Protein AF-A0A5Q0BKC1-F1 (afdb_monomer)

Organism: NCBI:txid1808979

Secondary structure (DSSP, 8-state):
------------S-TTS-HHHHHHHHHHTTHHHHHHHIIIIISS-GGG----SHHHHHHHHHHHHHHHHHHHHHHH--SHHHHHHHHHHHHHHTPPPBTTB---HHHHHHHHHHHHHHHHHHHHS-HHHHHHHHHHH-SS----TT------

InterPro domains:
  IPR012337 Ribonuclease H-like superfamily [SSF53098] (6-125)

Structure (mmCIF, N/CA/C/O backbone):
data_AF-A0A5Q0BKC1-F1
#
_entry.id   AF-A0A5Q0BKC1-F1
#
loop_
_atom_site.group_PDB
_atom_site.id
_atom_site.type_symbol
_atom_site.label_atom_id
_atom_site.label_alt_id
_atom_site.label_comp_id
_atom_site.label_asym_id
_atom_site.label_entity_id
_atom_site.label_seq_id
_atom_site.pdbx_PDB_ins_code
_atom_site.Cartn_x
_atom_site.Cartn_y
_atom_site.Cartn_z
_atom_site.occupancy
_atom_site.B_iso_or_equiv
_atom_site.auth_seq_id
_atom_site.auth_comp_id
_atom_site.auth_asym_id
_atom_site.auth_atom_id
_atom_site.pdbx_PDB_model_num
ATOM 1 N N . MET A 1 1 ? 2.293 -25.030 -35.060 1.00 65.06 1 MET A N 1
ATOM 2 C CA . MET A 1 1 ? 2.073 -24.018 -33.997 1.00 65.06 1 MET A CA 1
ATOM 3 C C . MET A 1 1 ? 2.060 -22.628 -34.625 1.00 65.06 1 MET A C 1
ATOM 5 O O . MET A 1 1 ? 2.902 -22.370 -35.474 1.00 65.06 1 MET A O 1
ATOM 9 N N . ARG A 1 2 ? 1.119 -21.750 -34.248 1.00 87.38 2 ARG A N 1
ATOM 10 C CA . ARG A 1 2 ? 1.050 -20.353 -34.723 1.00 87.38 2 ARG A CA 1
ATOM 11 C C . ARG A 1 2 ? 1.864 -19.455 -33.783 1.00 87.38 2 ARG A C 1
ATOM 13 O O . ARG A 1 2 ? 1.639 -19.495 -32.577 1.00 87.38 2 ARG A O 1
ATOM 20 N N . ARG A 1 3 ? 2.792 -18.655 -34.320 1.00 85.62 3 ARG A N 1
ATOM 21 C CA . ARG A 1 3 ? 3.543 -17.643 -33.551 1.00 85.62 3 ARG A CA 1
ATOM 22 C C . ARG A 1 3 ? 2.563 -16.576 -33.050 1.00 85.62 3 ARG A C 1
ATOM 24 O O . ARG A 1 3 ? 1.840 -16.004 -33.861 1.00 85.62 3 ARG A O 1
ATOM 31 N N . LEU A 1 4 ? 2.510 -16.348 -31.735 1.00 91.88 4 LEU A N 1
ATOM 32 C CA . LEU A 1 4 ? 1.597 -15.370 -31.120 1.00 91.88 4 LEU A CA 1
ATOM 33 C C . LEU A 1 4 ? 2.249 -13.997 -30.910 1.00 91.88 4 LEU A C 1
ATOM 35 O O . LEU A 1 4 ? 1.566 -12.984 -31.004 1.00 91.88 4 LEU A O 1
ATOM 39 N N . ALA A 1 5 ? 3.553 -13.964 -30.625 1.00 90.31 5 ALA A N 1
ATOM 40 C CA . ALA A 1 5 ? 4.337 -12.747 -30.441 1.00 90.31 5 ALA A CA 1
ATOM 41 C C . ALA A 1 5 ? 5.831 -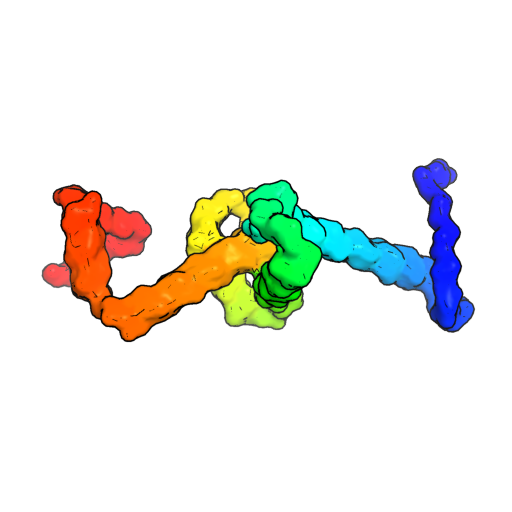13.037 -30.658 1.00 90.31 5 ALA A C 1
ATOM 43 O O . ALA A 1 5 ? 6.260 -14.189 -30.565 1.00 90.31 5 ALA A O 1
ATOM 44 N N . GLU A 1 6 ? 6.607 -11.988 -30.920 1.00 92.06 6 GLU A N 1
ATOM 45 C CA . GLU A 1 6 ? 8.064 -12.024 -31.065 1.00 92.06 6 GLU A CA 1
ATOM 46 C C . GLU A 1 6 ? 8.671 -10.867 -30.270 1.00 92.06 6 GLU A C 1
ATOM 48 O O . GLU A 1 6 ? 8.206 -9.733 -30.388 1.00 92.06 6 GLU A O 1
ATOM 53 N N . TRP A 1 7 ? 9.650 -11.163 -29.410 1.00 92.44 7 TRP A N 1
ATOM 54 C CA . TRP A 1 7 ? 10.270 -10.197 -28.498 1.00 92.44 7 TRP A CA 1
ATOM 55 C C . TRP A 1 7 ? 11.782 -10.169 -28.714 1.00 92.44 7 TRP A C 1
ATOM 57 O O . TRP A 1 7 ? 12.426 -11.216 -28.695 1.00 92.44 7 TRP A O 1
ATOM 67 N N . TYR A 1 8 ? 12.346 -8.968 -28.832 1.00 93.75 8 TYR A N 1
ATOM 68 C CA . TYR A 1 8 ? 13.789 -8.737 -28.834 1.00 93.75 8 TYR A CA 1
ATOM 69 C C . TYR A 1 8 ? 14.188 -8.167 -27.473 1.00 93.75 8 TYR A C 1
ATOM 71 O O . TYR A 1 8 ? 13.717 -7.097 -27.090 1.00 93.75 8 TYR A O 1
ATOM 79 N N . LEU A 1 9 ? 15.017 -8.902 -26.727 1.00 93.44 9 LEU A N 1
ATOM 80 C CA . LEU A 1 9 ? 15.435 -8.553 -25.366 1.00 93.44 9 LEU A CA 1
ATOM 81 C C . LEU A 1 9 ? 16.965 -8.401 -25.310 1.00 93.44 9 LEU A C 1
ATOM 83 O O . LEU A 1 9 ? 17.648 -9.367 -24.969 1.00 93.44 9 LEU A O 1
ATOM 87 N N . PRO A 1 10 ? 17.517 -7.223 -25.657 1.00 93.81 10 PRO A N 1
ATOM 88 C CA . PRO A 1 10 ? 18.933 -6.938 -25.452 1.00 93.81 10 PRO A CA 1
ATOM 89 C C . PRO A 1 10 ? 19.280 -7.060 -23.969 1.00 93.81 10 PRO A C 1
ATOM 91 O O . PRO A 1 10 ? 18.535 -6.580 -23.110 1.00 93.81 10 PRO A O 1
ATOM 94 N N . THR A 1 11 ? 20.382 -7.731 -23.659 1.00 93.56 11 THR A N 1
ATOM 95 C CA . THR A 1 11 ? 20.790 -7.983 -22.280 1.00 93.56 11 THR A CA 1
ATOM 96 C C . THR A 1 11 ? 22.288 -8.237 -22.201 1.00 93.56 11 THR A C 1
ATOM 98 O O . THR A 1 11 ? 22.856 -8.841 -23.106 1.00 93.56 11 THR A O 1
ATOM 101 N N . ASP A 1 12 ? 22.901 -7.798 -21.103 1.00 95.88 12 ASP A N 1
ATOM 102 C CA . ASP A 1 12 ? 24.330 -7.984 -20.826 1.00 95.88 12 ASP A CA 1
ATOM 103 C C . ASP A 1 12 ? 24.626 -9.285 -20.058 1.00 95.88 12 ASP A C 1
ATOM 105 O O . ASP A 1 12 ? 25.730 -9.483 -19.555 1.00 95.88 12 ASP A O 1
ATOM 109 N N . VAL A 1 13 ? 23.634 -10.171 -19.903 1.00 95.25 13 VAL A N 1
ATOM 110 C CA . VAL A 1 13 ? 23.835 -11.453 -19.213 1.00 95.25 13 VAL A CA 1
ATOM 111 C C . VAL A 1 13 ? 24.624 -12.422 -20.089 1.00 95.25 13 VAL A C 1
ATOM 113 O O . VAL A 1 13 ? 24.549 -12.379 -21.316 1.00 95.25 13 VAL A O 1
ATOM 116 N N . GLU A 1 14 ? 25.363 -13.327 -19.451 1.00 95.75 14 GLU A N 1
ATOM 117 C CA . GLU A 1 14 ? 26.157 -14.331 -20.155 1.00 95.75 14 GLU A CA 1
ATOM 118 C C . GLU A 1 14 ? 25.316 -15.165 -21.134 1.00 95.75 14 GLU A C 1
ATOM 120 O O . GLU A 1 14 ? 24.189 -15.568 -20.834 1.00 95.75 14 GLU A O 1
ATOM 125 N N . LEU A 1 15 ? 25.920 -15.524 -22.271 1.00 91.94 15 LEU A N 1
ATOM 126 C CA . LEU A 1 15 ? 25.330 -16.399 -23.297 1.00 91.94 15 LEU A CA 1
ATOM 127 C C . LEU A 1 15 ? 24.928 -17.786 -22.763 1.00 91.94 15 LEU A C 1
ATOM 129 O O . LEU A 1 15 ? 24.103 -18.467 -23.369 1.00 91.94 15 LEU A O 1
ATOM 133 N N . SER A 1 16 ? 25.505 -18.205 -21.632 1.00 96.19 16 SER A N 1
ATOM 134 C CA . SER A 1 16 ? 25.179 -19.446 -20.922 1.00 96.19 16 SER A CA 1
ATOM 135 C C . SER A 1 16 ? 23.758 -19.441 -20.338 1.00 96.19 16 SER A C 1
ATOM 137 O O . SER A 1 16 ? 23.178 -20.503 -20.089 1.00 96.19 16 SER A O 1
ATOM 139 N N . VAL A 1 17 ? 23.168 -18.259 -20.122 1.00 96.25 17 VAL A N 1
ATOM 140 C CA . VAL A 1 17 ? 21.833 -18.109 -19.545 1.00 96.25 17 VAL A CA 1
ATOM 141 C C . VAL A 1 17 ? 20.764 -18.434 -20.596 1.00 96.25 17 VAL A C 1
ATOM 143 O O . VAL A 1 17 ? 20.691 -17.776 -21.634 1.00 96.25 17 VAL A O 1
ATOM 146 N N . PRO A 1 18 ? 19.848 -19.385 -20.332 1.00 95.69 18 PRO A N 1
ATOM 147 C CA . PRO A 1 18 ? 18.811 -19.733 -21.297 1.00 95.69 18 PRO A CA 1
ATOM 148 C C . PRO A 1 18 ? 17.872 -18.560 -21.610 1.00 95.69 18 PRO A C 1
ATOM 150 O O . PRO A 1 18 ? 17.377 -17.891 -20.697 1.00 95.69 18 PRO A O 1
ATOM 153 N N . ALA A 1 19 ? 17.499 -18.395 -22.883 1.00 92.38 19 ALA A N 1
ATOM 154 C CA . ALA A 1 19 ? 16.549 -17.368 -23.331 1.00 92.38 19 ALA A CA 1
ATOM 155 C C . ALA A 1 19 ? 15.210 -17.398 -22.564 1.00 92.38 19 ALA A C 1
ATOM 157 O O . ALA A 1 19 ? 14.641 -16.354 -22.249 1.00 92.38 19 ALA A O 1
ATOM 158 N N . ALA A 1 20 ? 14.733 -18.588 -22.178 1.00 93.06 20 ALA A N 1
ATOM 159 C CA . ALA A 1 20 ? 13.530 -18.742 -21.357 1.00 93.06 20 ALA A CA 1
ATOM 160 C C . ALA A 1 20 ? 13.663 -18.087 -19.968 1.00 93.06 20 ALA A C 1
ATOM 162 O O . ALA A 1 20 ? 12.694 -17.532 -19.447 1.00 93.06 20 ALA A O 1
ATOM 163 N N . ARG A 1 21 ? 14.863 -18.109 -19.372 1.00 95.12 21 ARG A N 1
ATOM 164 C CA . ARG A 1 21 ? 15.141 -17.453 -18.088 1.00 95.12 21 ARG A CA 1
ATOM 165 C C . ARG A 1 21 ? 15.184 -15.931 -18.244 1.00 95.12 21 ARG A C 1
ATOM 167 O O . ARG A 1 21 ? 14.595 -15.239 -17.419 1.00 95.12 21 ARG A O 1
ATOM 174 N N . ILE A 1 22 ? 15.774 -15.424 -19.329 1.00 94.88 22 ILE A N 1
ATOM 175 C CA . ILE A 1 22 ? 15.757 -13.990 -19.672 1.00 94.88 22 ILE A CA 1
ATOM 176 C C . ILE A 1 22 ? 14.311 -13.504 -19.856 1.00 94.88 22 ILE A C 1
ATOM 178 O O . ILE A 1 22 ? 13.909 -12.498 -19.270 1.00 94.88 22 ILE A O 1
ATOM 182 N N . ALA A 1 23 ? 13.490 -14.258 -20.591 1.00 92.75 23 ALA A N 1
ATOM 183 C CA . ALA A 1 23 ? 12.073 -13.947 -20.774 1.00 92.75 23 ALA A CA 1
ATOM 184 C C . ALA A 1 23 ? 11.284 -13.974 -19.448 1.00 92.75 23 ALA A C 1
ATOM 186 O O . ALA A 1 23 ? 10.414 -13.126 -19.227 1.00 92.75 23 ALA A O 1
ATOM 187 N N . LEU A 1 24 ? 11.599 -14.906 -18.539 1.00 92.56 24 LEU A N 1
ATOM 188 C CA . LEU A 1 24 ? 11.019 -14.942 -17.193 1.00 92.56 24 LEU A CA 1
ATOM 189 C C . LEU A 1 24 ? 11.391 -13.692 -16.381 1.00 92.56 24 LEU A C 1
ATOM 191 O O . LEU A 1 24 ? 10.510 -13.078 -15.777 1.00 92.56 24 LEU A O 1
ATOM 195 N N . TRP A 1 25 ? 12.661 -13.281 -16.392 1.00 93.38 25 TRP A N 1
ATOM 196 C CA . TRP A 1 25 ? 13.096 -12.053 -15.722 1.00 93.38 25 TRP A CA 1
ATOM 197 C C . TRP A 1 25 ? 12.427 -10.813 -16.306 1.00 93.38 25 TRP A C 1
ATOM 199 O O . TRP A 1 25 ? 11.904 -9.988 -15.556 1.00 93.38 25 TRP A O 1
ATOM 209 N N . TYR A 1 26 ? 12.345 -10.721 -17.633 1.00 92.19 26 TYR A N 1
ATOM 210 C CA . TYR A 1 26 ? 11.628 -9.639 -18.299 1.00 92.19 26 TYR A CA 1
ATOM 211 C C . TYR A 1 26 ? 10.143 -9.613 -17.913 1.00 92.19 26 TYR A C 1
ATOM 213 O O . TYR A 1 26 ? 9.564 -8.544 -17.714 1.00 92.19 26 TYR A O 1
ATOM 221 N N . ASN A 1 27 ? 9.515 -10.773 -17.708 1.00 88.00 27 ASN A N 1
ATOM 222 C CA . ASN A 1 27 ? 8.140 -10.836 -17.217 1.00 88.00 27 ASN A CA 1
ATOM 223 C C . ASN A 1 27 ? 7.971 -10.222 -15.819 1.00 88.00 27 ASN A C 1
ATOM 225 O O . ASN A 1 27 ? 6.913 -9.646 -15.543 1.00 88.00 27 ASN A O 1
ATOM 229 N N . TYR A 1 28 ? 8.996 -10.257 -14.961 1.00 85.50 28 TYR A N 1
ATOM 230 C CA . TYR A 1 28 ? 8.952 -9.576 -13.666 1.00 85.50 28 TYR A CA 1
ATOM 231 C C . TYR A 1 28 ? 8.905 -8.051 -13.778 1.00 85.50 28 TYR A C 1
ATOM 233 O O . TYR A 1 28 ? 8.449 -7.415 -12.826 1.00 85.50 28 TYR A O 1
ATOM 241 N N . ARG A 1 29 ? 9.224 -7.458 -14.942 1.00 87.94 29 ARG A N 1
ATOM 242 C CA . ARG A 1 29 ? 8.974 -6.031 -15.215 1.00 87.94 29 ARG A CA 1
ATOM 243 C C . ARG A 1 29 ? 7.531 -5.649 -14.893 1.00 87.94 29 ARG A C 1
ATOM 245 O O . ARG A 1 29 ? 7.298 -4.589 -14.327 1.00 87.94 29 ARG A O 1
ATOM 252 N N . ARG A 1 30 ? 6.555 -6.520 -15.176 1.00 82.88 30 ARG A N 1
ATOM 253 C CA . ARG A 1 30 ? 5.132 -6.249 -14.893 1.00 82.88 30 ARG A CA 1
ATOM 254 C C . ARG A 1 30 ? 4.815 -6.123 -13.401 1.00 82.88 30 ARG A C 1
ATOM 256 O O . ARG A 1 30 ? 3.797 -5.531 -13.053 1.00 82.88 30 ARG A O 1
ATOM 263 N N . GLN A 1 31 ? 5.672 -6.617 -12.500 1.00 80.94 31 GLN A N 1
ATOM 264 C CA . GLN A 1 31 ? 5.463 -6.437 -11.058 1.00 80.94 31 GLN A CA 1
ATOM 265 C C . GLN A 1 31 ? 5.431 -4.950 -10.672 1.00 80.94 31 GLN A C 1
ATOM 267 O O . GLN A 1 31 ? 4.632 -4.568 -9.813 1.00 80.94 31 GLN A O 1
ATOM 272 N N . ILE A 1 32 ? 6.207 -4.096 -11.353 1.00 84.81 32 ILE A N 1
ATOM 273 C CA . ILE A 1 32 ? 6.232 -2.651 -11.081 1.00 84.81 32 ILE A CA 1
ATOM 274 C C . ILE A 1 32 ? 4.891 -1.967 -11.386 1.00 84.81 32 ILE A C 1
ATOM 276 O O . ILE A 1 32 ? 4.543 -0.965 -10.772 1.00 84.81 32 ILE A O 1
ATOM 280 N N . GLU A 1 33 ? 4.066 -2.528 -12.272 1.00 87.44 33 GLU A N 1
ATOM 281 C CA . GLU A 1 33 ? 2.744 -1.963 -12.565 1.00 87.44 33 GLU A CA 1
ATOM 282 C C . GLU A 1 33 ? 1.827 -2.039 -11.342 1.00 87.44 33 GLU A C 1
ATOM 284 O O . GLU A 1 33 ? 0.989 -1.164 -11.135 1.00 87.44 33 GLU A O 1
ATOM 289 N N . SER A 1 34 ? 2.004 -3.056 -10.492 1.00 82.69 34 SER A N 1
ATOM 290 C CA . SER A 1 34 ? 1.265 -3.149 -9.229 1.00 82.69 34 SER A CA 1
ATOM 291 C C . SER A 1 34 ? 1.679 -2.049 -8.248 1.00 82.69 34 SER A C 1
ATOM 293 O O . SER A 1 34 ? 0.829 -1.564 -7.505 1.00 82.69 34 SER A O 1
ATOM 295 N N . PHE A 1 35 ? 2.944 -1.612 -8.280 1.00 87.56 35 PHE A N 1
ATOM 296 C CA . PHE A 1 35 ? 3.421 -0.461 -7.505 1.00 87.56 35 PHE A CA 1
ATOM 297 C C . PHE A 1 35 ? 2.768 0.825 -8.002 1.00 87.56 35 PHE A C 1
ATOM 299 O O . PHE A 1 35 ? 2.134 1.538 -7.227 1.00 87.56 35 PHE A O 1
ATOM 306 N N . PHE A 1 36 ? 2.837 1.085 -9.310 1.00 88.81 36 PHE A N 1
ATOM 307 C CA . PHE A 1 36 ? 2.240 2.291 -9.880 1.00 88.81 36 PHE A CA 1
ATOM 308 C C . PHE A 1 36 ? 0.725 2.345 -9.677 1.00 88.81 36 PHE A C 1
ATOM 310 O O . PHE A 1 36 ? 0.191 3.420 -9.425 1.00 88.81 36 PHE A O 1
ATOM 317 N N . LYS A 1 37 ? 0.031 1.200 -9.697 1.00 88.19 37 LYS A N 1
ATOM 318 C CA . LYS A 1 37 ? -1.400 1.132 -9.359 1.00 88.19 37 LYS A CA 1
ATOM 319 C C . LYS A 1 37 ? -1.689 1.566 -7.921 1.00 88.19 37 LYS A C 1
ATOM 321 O O . LYS A 1 37 ? -2.683 2.256 -7.701 1.00 88.19 37 LYS A O 1
ATOM 326 N N . LEU A 1 38 ? -0.850 1.180 -6.957 1.00 89.38 38 LEU A N 1
ATOM 327 C CA . LEU A 1 38 ? -0.984 1.624 -5.563 1.00 89.38 38 LEU A CA 1
ATOM 328 C C . LEU A 1 38 ? -0.731 3.120 -5.419 1.00 89.38 38 LEU A C 1
ATOM 330 O O . LEU A 1 38 ? -1.497 3.808 -4.749 1.00 89.38 38 LEU A O 1
ATOM 334 N N . LEU A 1 39 ? 0.321 3.615 -6.066 1.00 91.75 39 LEU A N 1
ATOM 335 C CA . LEU A 1 39 ? 0.706 5.014 -5.973 1.00 91.75 39 LEU A CA 1
ATOM 336 C C . LEU A 1 39 ? -0.347 5.932 -6.616 1.00 91.75 39 LEU A C 1
ATOM 338 O O . LEU A 1 39 ? -0.776 6.906 -6.005 1.00 91.75 39 LEU A O 1
ATOM 342 N N . LYS A 1 40 ? -0.799 5.596 -7.829 1.00 87.94 40 LYS A N 1
ATOM 343 C CA . LYS A 1 40 ? -1.672 6.460 -8.633 1.00 87.94 40 LYS A CA 1
ATOM 344 C C . LYS A 1 40 ? -3.125 6.468 -8.195 1.00 87.94 40 LYS A C 1
ATOM 346 O O . LYS A 1 40 ? -3.693 7.542 -8.096 1.00 87.94 40 LYS A O 1
ATOM 351 N N . ALA A 1 41 ? -3.713 5.299 -7.938 1.00 82.25 41 ALA A N 1
ATOM 352 C CA . ALA A 1 41 ? -5.164 5.191 -7.774 1.00 82.25 41 ALA A CA 1
ATOM 353 C C . ALA A 1 41 ? -5.569 4.389 -6.534 1.00 82.25 41 ALA A C 1
ATOM 355 O O . ALA A 1 41 ? -6.254 4.893 -5.653 1.00 82.25 41 ALA A O 1
ATOM 356 N N . ALA A 1 42 ? -5.136 3.131 -6.430 1.00 78.50 42 ALA A N 1
ATOM 357 C CA . ALA A 1 42 ? -5.706 2.187 -5.467 1.00 78.50 42 ALA A CA 1
ATOM 358 C C . ALA A 1 42 ? -5.247 2.398 -4.009 1.00 78.50 42 ALA A C 1
ATOM 360 O O . ALA A 1 42 ? -5.782 1.734 -3.116 1.00 78.50 42 ALA A O 1
ATOM 361 N N . GLY A 1 43 ? -4.263 3.275 -3.787 1.00 84.00 43 GLY A N 1
ATOM 362 C CA . GLY A 1 43 ? -3.711 3.630 -2.482 1.00 84.00 43 GLY A CA 1
ATOM 363 C C . GLY A 1 43 ? -3.641 5.141 -2.285 1.00 84.00 43 GLY A C 1
ATOM 364 O O . GLY A 1 43 ? -4.520 5.721 -1.663 1.00 84.00 43 GLY A O 1
ATOM 365 N N . HIS A 1 44 ? -2.596 5.774 -2.815 1.00 89.25 44 HIS A N 1
ATOM 366 C CA . HIS A 1 44 ? -2.259 7.163 -2.487 1.00 89.25 44 HIS A CA 1
ATOM 367 C C . HIS A 1 44 ? -2.956 8.234 -3.324 1.00 89.25 44 HIS A C 1
ATOM 369 O O . HIS A 1 44 ? -2.859 9.404 -2.961 1.00 89.25 44 HIS A O 1
ATOM 375 N N . GLN A 1 45 ? -3.644 7.853 -4.405 1.00 91.31 45 GLN A N 1
ATOM 376 C CA . GLN A 1 45 ? -4.376 8.781 -5.275 1.00 91.31 45 GLN A CA 1
ATOM 377 C C . GLN A 1 45 ? -3.490 9.930 -5.782 1.00 91.31 45 GLN A C 1
ATOM 379 O O . GLN A 1 45 ? -3.893 11.088 -5.746 1.00 91.31 45 GLN A O 1
ATOM 384 N N . LEU A 1 46 ? -2.257 9.619 -6.205 1.00 92.00 46 LEU A N 1
ATOM 385 C CA . LEU A 1 46 ? -1.269 10.621 -6.626 1.00 92.00 46 LEU A CA 1
ATOM 386 C C . LEU A 1 46 ? -1.818 11.599 -7.672 1.00 92.00 46 LEU A C 1
ATOM 388 O O . LEU A 1 46 ? -1.450 12.765 -7.667 1.00 92.00 46 LEU A O 1
ATOM 392 N N . GLU A 1 47 ? -2.707 11.143 -8.551 1.00 89.31 47 GLU A N 1
ATOM 393 C CA . GLU A 1 47 ? -3.292 11.967 -9.618 1.00 89.31 47 GLU A CA 1
ATOM 394 C C . GLU A 1 47 ? -4.285 13.022 -9.092 1.00 89.31 47 GLU A C 1
ATOM 396 O O . GLU A 1 47 ? -4.611 13.961 -9.807 1.00 89.31 47 GLU A O 1
ATOM 401 N N . CYS A 1 48 ? -4.721 12.905 -7.834 1.00 92.69 48 CYS A N 1
ATOM 402 C CA . CYS A 1 48 ? -5.598 13.858 -7.146 1.00 92.69 48 CYS A CA 1
ATOM 403 C C . CYS A 1 48 ? -4.824 14.791 -6.201 1.00 92.69 48 CYS A C 1
ATOM 405 O O . CYS A 1 48 ? -5.407 15.439 -5.336 1.00 92.69 48 CYS A O 1
ATOM 407 N N . TRP A 1 49 ? -3.496 14.795 -6.273 1.00 94.56 49 TRP A N 1
ATOM 408 C CA . TRP A 1 49 ? -2.670 15.613 -5.402 1.00 94.56 49 TRP A CA 1
ATOM 409 C C . TRP A 1 49 ? -2.533 17.040 -5.926 1.00 94.56 49 TRP A C 1
ATOM 411 O O . TRP A 1 49 ? -2.122 17.257 -7.058 1.00 94.56 49 TRP A O 1
ATOM 421 N N . GLU A 1 50 ? -2.764 18.013 -5.052 1.00 94.88 50 GLU A N 1
ATOM 422 C CA . GLU A 1 50 ? -2.731 19.442 -5.386 1.00 94.88 50 GLU A CA 1
ATOM 423 C C . GLU A 1 50 ? -1.416 20.111 -4.938 1.00 94.88 50 GLU A C 1
ATOM 425 O O . GLU A 1 50 ? -1.399 21.221 -4.419 1.00 94.88 50 GLU A O 1
ATOM 430 N N . GLN A 1 51 ? -0.273 19.420 -5.062 1.00 95.56 51 GLN A N 1
ATOM 431 C CA . GLN A 1 51 ? 1.022 20.053 -4.781 1.00 95.56 51 GLN A CA 1
ATOM 432 C C . GLN A 1 51 ? 1.393 21.035 -5.898 1.00 95.56 51 GLN A C 1
ATOM 434 O O . GLN A 1 51 ? 1.626 20.628 -7.031 1.00 95.56 51 GLN A O 1
ATOM 439 N N . GLU A 1 52 ? 1.554 22.309 -5.551 1.00 96.06 52 GLU A N 1
ATOM 440 C CA . GLU A 1 52 ? 1.838 23.385 -6.514 1.00 96.06 52 GLU A CA 1
ATOM 441 C C . GLU A 1 52 ? 3.311 23.469 -6.954 1.00 96.06 52 GLU A C 1
ATOM 443 O O . GLU A 1 52 ? 3.643 24.174 -7.903 1.00 96.06 52 GLU A O 1
ATOM 448 N N . THR A 1 53 ? 4.226 22.760 -6.278 1.00 97.38 53 THR A N 1
ATOM 449 C CA . THR A 1 53 ? 5.666 22.820 -6.581 1.00 97.38 53 THR A CA 1
ATOM 450 C C . THR A 1 53 ? 6.300 21.440 -6.712 1.00 97.38 53 THR A C 1
ATOM 452 O O . THR A 1 53 ? 5.972 20.503 -5.977 1.00 97.38 53 THR A O 1
ATOM 455 N N . GLY A 1 54 ? 7.290 21.335 -7.606 1.00 96.75 54 GLY A N 1
ATOM 456 C CA . GLY A 1 54 ? 8.071 20.113 -7.818 1.00 96.75 54 GLY A CA 1
ATOM 457 C C . GLY A 1 54 ? 8.689 19.544 -6.530 1.00 96.75 54 GLY A C 1
ATOM 458 O O . GLY A 1 54 ? 8.502 18.359 -6.255 1.00 96.75 54 GLY A O 1
ATOM 459 N N . PRO A 1 55 ? 9.361 20.349 -5.681 1.00 98.12 55 PRO A N 1
ATOM 460 C CA . PRO A 1 55 ? 9.914 19.859 -4.417 1.00 98.12 55 PRO A CA 1
ATOM 461 C C . PRO A 1 55 ? 8.863 19.341 -3.426 1.00 98.12 55 PRO A C 1
ATOM 463 O O . PRO A 1 55 ? 9.115 18.356 -2.729 1.00 98.12 55 PRO A O 1
ATOM 466 N N . ALA A 1 56 ? 7.687 19.976 -3.343 1.00 96.56 56 ALA A N 1
ATOM 467 C CA . ALA A 1 56 ? 6.609 19.507 -2.471 1.00 96.56 56 ALA A CA 1
ATOM 468 C C . ALA A 1 56 ? 6.044 18.167 -2.958 1.00 96.56 56 ALA A C 1
ATOM 470 O O . ALA A 1 56 ? 5.894 17.238 -2.157 1.00 96.56 56 ALA A O 1
ATOM 471 N N . LEU A 1 57 ? 5.812 18.046 -4.269 1.00 95.62 57 LEU A N 1
ATOM 472 C CA . LEU A 1 57 ? 5.401 16.795 -4.898 1.00 95.62 57 LEU A CA 1
ATOM 473 C C . LEU A 1 57 ? 6.436 15.694 -4.638 1.00 95.62 57 LEU A C 1
ATOM 475 O O . LEU A 1 57 ? 6.083 14.624 -4.148 1.00 95.62 57 LEU A O 1
ATOM 479 N N . PHE A 1 58 ? 7.717 15.972 -4.887 1.00 96.69 58 PHE A N 1
ATOM 480 C CA . PHE A 1 58 ? 8.799 15.005 -4.710 1.00 96.69 58 PHE A CA 1
ATOM 481 C C . PHE A 1 58 ? 8.867 14.458 -3.278 1.00 96.69 58 PHE A C 1
ATOM 483 O O . PHE A 1 58 ? 8.876 13.241 -3.085 1.00 96.69 58 PHE A O 1
ATOM 490 N N . ARG A 1 59 ? 8.820 15.332 -2.261 1.00 96.94 59 ARG A N 1
ATOM 491 C CA . ARG A 1 59 ? 8.800 14.909 -0.848 1.00 96.94 59 ARG A CA 1
ATOM 492 C C . ARG A 1 59 ? 7.622 13.985 -0.537 1.00 96.94 59 ARG A C 1
ATOM 494 O O . ARG A 1 59 ? 7.805 12.954 0.109 1.00 96.94 59 ARG A O 1
ATOM 501 N N . ARG A 1 60 ? 6.422 14.313 -1.024 1.00 95.81 60 ARG A N 1
ATOM 502 C CA . ARG A 1 60 ? 5.228 13.486 -0.797 1.00 95.81 60 ARG A CA 1
ATOM 503 C C . ARG A 1 60 ? 5.310 12.144 -1.529 1.00 95.81 60 ARG A C 1
ATOM 505 O O . ARG A 1 60 ? 4.942 11.118 -0.956 1.00 95.81 60 ARG A O 1
ATOM 512 N N . VAL A 1 61 ? 5.845 12.127 -2.753 1.00 95.44 61 VAL A N 1
ATOM 513 C CA . VAL A 1 61 ? 6.078 10.895 -3.528 1.00 95.44 61 VAL A CA 1
ATOM 514 C C . VAL A 1 61 ? 7.051 9.965 -2.809 1.00 95.44 61 VAL A C 1
ATOM 516 O O . VAL A 1 61 ? 6.802 8.759 -2.774 1.00 95.44 61 VAL A O 1
ATOM 519 N N . LEU A 1 62 ? 8.122 10.490 -2.204 1.00 95.69 62 LEU A N 1
ATOM 520 C CA . LEU A 1 62 ? 9.068 9.677 -1.432 1.00 95.69 62 LEU A CA 1
ATOM 521 C C . LEU A 1 62 ? 8.367 8.946 -0.281 1.00 95.69 62 LEU A C 1
ATOM 523 O O . LEU A 1 62 ? 8.509 7.731 -0.147 1.00 95.69 62 LEU A O 1
ATOM 527 N N . ILE A 1 63 ? 7.551 9.660 0.495 1.00 93.31 63 ILE A N 1
ATOM 528 C CA . ILE A 1 63 ? 6.800 9.080 1.618 1.00 93.31 63 ILE A CA 1
ATOM 529 C C . ILE A 1 63 ? 5.796 8.030 1.119 1.00 93.31 63 ILE A C 1
ATOM 531 O O . ILE A 1 63 ? 5.761 6.909 1.629 1.00 93.31 63 ILE A O 1
ATOM 535 N N . ALA A 1 64 ? 5.013 8.357 0.088 1.00 93.06 64 ALA A N 1
ATOM 536 C CA . ALA A 1 64 ? 4.031 7.438 -0.488 1.00 93.06 64 ALA A CA 1
ATOM 537 C C . ALA A 1 64 ? 4.680 6.175 -1.078 1.00 93.06 64 ALA A C 1
ATOM 539 O O . ALA A 1 64 ? 4.158 5.068 -0.937 1.00 93.06 64 ALA A O 1
ATOM 540 N N . THR A 1 65 ? 5.851 6.319 -1.696 1.00 93.12 65 THR A N 1
ATOM 541 C CA . THR A 1 65 ? 6.638 5.193 -2.211 1.00 93.12 65 THR A CA 1
ATOM 542 C C . THR A 1 65 ? 7.057 4.260 -1.080 1.00 93.12 65 THR A C 1
ATOM 544 O O . THR A 1 65 ? 6.853 3.050 -1.189 1.00 93.12 65 THR A O 1
ATOM 547 N N . GLN A 1 66 ? 7.569 4.802 0.029 1.00 91.50 66 GLN A N 1
ATOM 548 C CA . GLN A 1 66 ? 7.943 3.991 1.191 1.00 91.50 66 GLN A CA 1
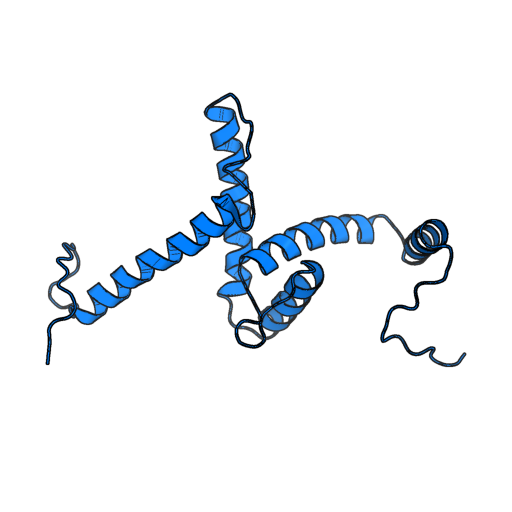ATOM 549 C C . GLN A 1 66 ? 6.739 3.262 1.793 1.00 91.50 66 GLN A C 1
ATOM 551 O O . GLN A 1 66 ? 6.813 2.060 2.053 1.00 91.50 66 GLN A O 1
ATOM 556 N N . ALA A 1 67 ? 5.596 3.937 1.932 1.00 90.50 67 ALA A N 1
ATOM 557 C CA . ALA A 1 67 ? 4.369 3.299 2.402 1.00 90.50 67 ALA A CA 1
ATOM 558 C C . ALA A 1 67 ? 3.917 2.146 1.481 1.00 90.50 67 ALA A C 1
ATOM 560 O O . ALA A 1 67 ? 3.562 1.067 1.962 1.00 90.50 67 ALA A O 1
ATOM 561 N N . CYS A 1 68 ? 4.006 2.321 0.158 1.00 89.88 68 CYS A N 1
ATOM 562 C CA . CYS A 1 68 ? 3.713 1.254 -0.803 1.00 89.88 68 CYS A CA 1
ATOM 563 C C . CYS A 1 68 ? 4.642 0.038 -0.630 1.00 89.88 68 CYS A C 1
ATOM 565 O O . CYS A 1 68 ? 4.175 -1.101 -0.687 1.00 89.88 68 CYS A O 1
ATOM 567 N N . VAL A 1 69 ? 5.939 0.262 -0.388 1.00 88.12 69 VAL A N 1
ATOM 568 C CA . VAL A 1 69 ? 6.919 -0.812 -0.141 1.00 88.12 69 VAL A CA 1
ATOM 569 C C . VAL A 1 69 ? 6.614 -1.558 1.163 1.00 88.12 69 VAL A C 1
ATOM 571 O O . VAL A 1 69 ? 6.697 -2.788 1.199 1.00 88.12 69 VAL A O 1
ATOM 574 N N . LEU A 1 70 ? 6.179 -0.859 2.217 1.00 88.75 70 LEU A N 1
ATOM 575 C CA . LEU A 1 70 ? 5.770 -1.499 3.474 1.00 88.75 70 LEU A CA 1
ATOM 576 C C . LEU A 1 70 ? 4.604 -2.474 3.280 1.00 88.75 70 LEU A C 1
ATOM 578 O O . LEU A 1 70 ? 4.601 -3.537 3.897 1.00 88.75 70 LEU A O 1
ATOM 582 N N . ALA A 1 71 ? 3.657 -2.168 2.388 1.00 88.00 71 ALA A N 1
ATOM 583 C CA . ALA A 1 71 ? 2.558 -3.075 2.051 1.00 88.00 71 ALA A CA 1
ATOM 584 C C . ALA A 1 71 ? 3.014 -4.319 1.266 1.00 88.00 71 ALA A C 1
ATOM 586 O O . ALA A 1 71 ? 2.340 -5.350 1.296 1.00 88.00 71 ALA A O 1
ATOM 587 N N . TRP A 1 72 ? 4.160 -4.264 0.584 1.00 86.62 72 TRP A N 1
ATOM 588 C CA . TRP A 1 72 ? 4.701 -5.393 -0.179 1.00 86.62 72 TRP A CA 1
ATOM 589 C C . TRP A 1 72 ? 5.420 -6.427 0.674 1.00 86.62 72 TRP A C 1
ATOM 591 O O . TRP A 1 72 ? 5.404 -7.609 0.326 1.00 86.62 72 TRP A O 1
ATOM 601 N N . ARG A 1 73 ? 6.013 -6.023 1.800 1.00 86.12 73 ARG A N 1
ATOM 602 C CA . ARG A 1 73 ? 6.646 -6.961 2.735 1.00 86.12 73 ARG A CA 1
ATOM 603 C C . ARG A 1 73 ? 5.675 -8.066 3.175 1.00 86.12 73 ARG A C 1
ATOM 605 O O . ARG A 1 73 ? 5.952 -9.228 2.876 1.00 86.12 73 ARG A O 1
ATOM 612 N N . PRO A 1 74 ? 4.492 -7.768 3.753 1.00 88.69 74 PRO A N 1
ATOM 613 C CA . PRO A 1 74 ? 3.543 -8.812 4.087 1.00 88.69 74 PRO A CA 1
ATOM 614 C C . PRO A 1 74 ? 3.026 -9.538 2.849 1.00 88.69 74 PRO A C 1
ATOM 616 O O . PRO A 1 74 ? 2.570 -10.650 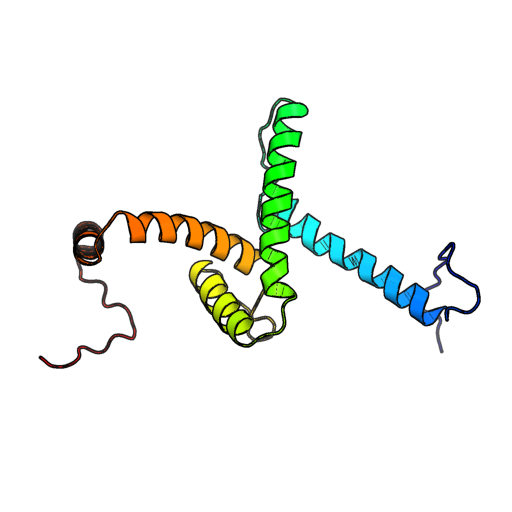3.019 1.00 88.69 74 PRO A O 1
ATOM 619 N N . MET A 1 75 ? 3.104 -9.020 1.615 1.00 87.38 75 MET A N 1
ATOM 620 C CA . MET A 1 75 ? 2.739 -9.799 0.415 1.00 87.38 75 MET A CA 1
ATOM 621 C C . MET A 1 75 ? 3.759 -10.866 0.023 1.00 87.38 75 MET A C 1
ATOM 623 O O . MET A 1 75 ? 3.370 -11.856 -0.590 1.00 87.38 75 MET A O 1
ATOM 627 N N . ARG A 1 76 ? 5.040 -10.651 0.323 1.00 85.31 76 ARG A N 1
ATOM 628 C CA . ARG A 1 76 ? 6.135 -11.518 -0.134 1.00 85.31 76 ARG A CA 1
ATOM 629 C C . ARG A 1 76 ? 6.589 -12.522 0.912 1.00 85.31 76 ARG A C 1
ATOM 631 O O . ARG A 1 76 ? 7.011 -13.608 0.541 1.00 85.31 76 ARG A O 1
ATOM 638 N N . GLU A 1 77 ? 6.479 -12.170 2.187 1.00 88.75 77 GLU A N 1
ATOM 639 C CA . GLU A 1 77 ? 6.896 -13.050 3.277 1.00 88.75 77 GLU A CA 1
ATOM 640 C C . GLU A 1 77 ? 6.074 -14.348 3.312 1.00 88.75 77 GLU A C 1
ATOM 642 O O . GLU A 1 77 ? 4.862 -14.362 3.057 1.00 88.75 77 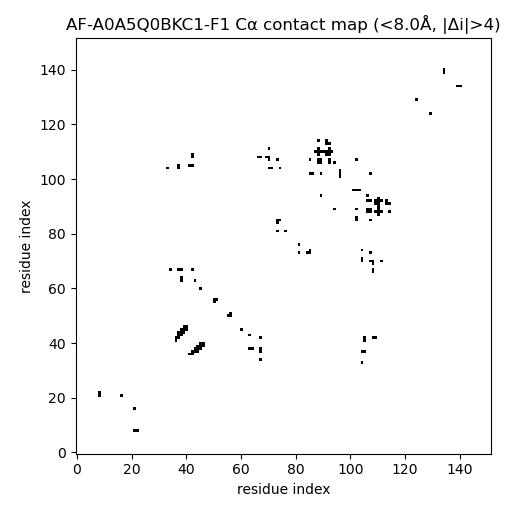GLU A O 1
ATOM 647 N N . THR A 1 78 ? 6.741 -15.451 3.634 1.00 82.94 78 THR A N 1
ATOM 648 C CA . THR A 1 78 ? 6.140 -16.783 3.741 1.00 82.94 78 THR A CA 1
ATOM 649 C C . THR A 1 78 ? 6.367 -17.307 5.152 1.00 82.94 78 THR A C 1
ATOM 651 O O . THR A 1 78 ? 7.397 -17.901 5.449 1.00 82.94 78 THR A O 1
ATOM 654 N N . GLY A 1 79 ? 5.407 -17.055 6.036 1.00 89.44 79 GLY A N 1
ATOM 655 C CA . GLY A 1 79 ? 5.414 -17.546 7.410 1.00 89.44 79 GLY A CA 1
ATOM 656 C C . GLY A 1 79 ? 4.010 -17.525 8.004 1.00 89.44 79 GLY A C 1
ATOM 657 O O . GLY A 1 79 ? 3.135 -16.801 7.520 1.00 89.44 79 GLY A O 1
ATOM 658 N N . GLU A 1 80 ? 3.785 -18.306 9.060 1.00 86.44 80 GLU A N 1
ATOM 659 C CA . GLU A 1 80 ? 2.472 -18.401 9.717 1.00 86.44 80 GLU A CA 1
ATOM 660 C C . GLU A 1 80 ? 1.998 -17.028 10.225 1.00 86.44 80 GLU A C 1
ATOM 662 O O . GLU A 1 80 ? 0.868 -16.605 9.968 1.00 86.44 80 GLU A O 1
ATOM 667 N N . GLN A 1 81 ? 2.908 -16.263 10.836 1.00 87.25 81 GLN A N 1
ATOM 668 C CA . GLN A 1 81 ? 2.631 -14.907 11.307 1.00 87.25 81 GLN A CA 1
ATOM 669 C C . GLN A 1 81 ? 2.229 -13.960 10.167 1.00 87.25 81 GLN A C 1
ATOM 671 O O . GLN A 1 81 ? 1.428 -13.041 10.365 1.00 87.25 81 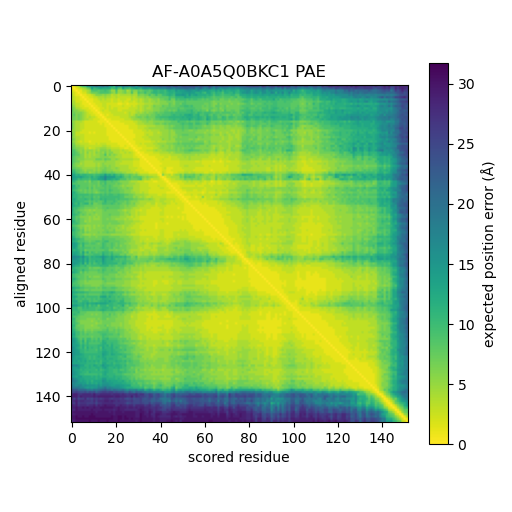GLN A O 1
ATOM 676 N N . THR A 1 82 ? 2.740 -14.181 8.953 1.00 90.81 82 THR A N 1
ATOM 677 C CA . THR A 1 82 ? 2.381 -13.378 7.781 1.00 90.81 82 THR A CA 1
ATOM 678 C C . THR A 1 82 ? 0.929 -13.604 7.377 1.00 90.81 82 THR A C 1
ATOM 680 O O . THR A 1 82 ? 0.254 -12.642 7.012 1.00 90.81 82 THR A O 1
ATOM 683 N N . VAL A 1 83 ? 0.431 -14.841 7.461 1.00 91.62 83 VAL A N 1
ATOM 684 C CA . VAL A 1 83 ? -0.965 -15.165 7.127 1.00 91.62 83 VAL A CA 1
ATOM 685 C C . VAL A 1 83 ? -1.913 -14.418 8.061 1.00 91.62 83 VAL A C 1
ATOM 687 O O . VAL A 1 83 ? -2.723 -13.625 7.582 1.00 91.62 83 VAL A O 1
ATOM 690 N N . ARG A 1 84 ? -1.717 -14.543 9.381 1.00 91.75 84 ARG A N 1
ATOM 691 C CA . ARG A 1 84 ? -2.530 -13.820 10.377 1.00 91.75 84 ARG A CA 1
ATOM 692 C C . ARG A 1 84 ? -2.439 -12.305 10.208 1.00 91.75 84 ARG A C 1
ATOM 694 O O . ARG A 1 84 ? -3.444 -11.602 10.273 1.00 91.75 84 ARG A O 1
ATOM 701 N N . THR A 1 85 ? -1.240 -11.791 9.929 1.00 93.06 85 THR A N 1
ATOM 702 C CA . THR A 1 85 ? -1.040 -10.356 9.674 1.00 93.06 85 THR A CA 1
ATOM 703 C C . THR A 1 85 ? -1.847 -9.893 8.460 1.00 93.06 85 THR A C 1
ATOM 705 O O . THR A 1 85 ? -2.520 -8.867 8.527 1.00 93.06 85 THR A O 1
ATOM 708 N N . ARG A 1 86 ? -1.830 -10.647 7.352 1.00 95.25 86 ARG A N 1
ATOM 709 C CA . ARG A 1 86 ? -2.623 -10.326 6.154 1.00 95.25 86 ARG A CA 1
ATOM 710 C C . ARG A 1 86 ? -4.117 -10.318 6.457 1.00 95.25 86 ARG A C 1
ATOM 712 O O . ARG A 1 86 ? -4.794 -9.394 6.023 1.00 95.25 86 ARG A O 1
ATOM 719 N N . GLU A 1 87 ? -4.616 -11.309 7.190 1.00 93.75 87 GLU A N 1
ATOM 720 C CA . GLU A 1 87 ? -6.035 -11.413 7.555 1.00 93.75 87 GLU A CA 1
ATOM 721 C C . GLU A 1 87 ? -6.498 -10.212 8.382 1.00 93.75 87 GLU A C 1
ATOM 723 O O . GLU A 1 87 ? -7.499 -9.579 8.044 1.00 93.75 87 GLU A O 1
ATOM 728 N N . VAL A 1 88 ? -5.728 -9.840 9.411 1.00 94.62 88 VAL A N 1
ATOM 729 C CA . VAL A 1 88 ? -6.019 -8.663 10.241 1.00 94.62 88 VAL A CA 1
ATOM 730 C C . VAL A 1 88 ? -5.988 -7.384 9.406 1.00 94.62 88 VAL A C 1
ATOM 732 O O . VAL A 1 88 ? -6.918 -6.586 9.489 1.00 94.62 88 VAL A O 1
ATOM 735 N N . LEU A 1 89 ? -4.968 -7.187 8.565 1.00 95.62 89 LEU A N 1
ATOM 736 C CA . LEU A 1 89 ? -4.862 -5.988 7.726 1.00 95.62 89 LEU A CA 1
ATOM 737 C C . LEU A 1 89 ? -5.990 -5.907 6.690 1.00 95.62 89 LEU A C 1
ATOM 739 O O . LEU A 1 89 ? -6.567 -4.840 6.497 1.00 95.62 89 LEU A O 1
ATOM 743 N N . VAL A 1 90 ? -6.353 -7.023 6.052 1.00 95.88 90 VAL A N 1
ATOM 744 C CA . VAL A 1 90 ? -7.494 -7.072 5.126 1.00 95.88 90 VAL A CA 1
ATOM 745 C C . VAL A 1 90 ? -8.791 -6.735 5.859 1.00 95.88 90 VAL A C 1
ATOM 747 O O . VAL A 1 90 ? -9.558 -5.912 5.359 1.00 95.88 90 VAL A O 1
ATOM 750 N N . ARG A 1 91 ? -9.015 -7.287 7.057 1.00 95.31 91 ARG A N 1
ATOM 751 C CA . ARG A 1 91 ? -10.191 -6.961 7.876 1.00 95.31 91 ARG A CA 1
ATOM 752 C C . ARG A 1 91 ? -10.227 -5.480 8.246 1.00 95.31 91 ARG A C 1
ATOM 754 O O . ARG A 1 91 ? -11.250 -4.836 8.035 1.00 95.31 91 ARG A O 1
ATOM 761 N N . LEU A 1 92 ? -9.111 -4.936 8.732 1.00 95.44 92 LEU A N 1
ATOM 762 C CA . LEU A 1 92 ? -8.990 -3.517 9.071 1.00 95.44 92 LEU A CA 1
ATOM 763 C C . LEU A 1 92 ? -9.238 -2.622 7.861 1.00 95.44 92 LEU A C 1
ATOM 765 O O . LEU A 1 92 ? -9.863 -1.581 8.009 1.00 95.44 92 LEU A O 1
ATOM 769 N N . SER A 1 93 ? -8.809 -3.028 6.662 1.00 94.31 93 SER A N 1
ATOM 770 C CA . SER A 1 93 ? -9.028 -2.238 5.446 1.00 94.31 93 SER A CA 1
ATOM 771 C C . SER A 1 93 ? -10.510 -1.950 5.173 1.00 94.31 93 SER A C 1
ATOM 773 O O . SER A 1 93 ? -10.823 -0.933 4.559 1.00 94.31 93 SER A O 1
ATOM 775 N N . GLY A 1 94 ? -11.422 -2.819 5.630 1.00 92.56 94 GLY A N 1
ATOM 776 C CA . GLY A 1 94 ? -12.858 -2.725 5.351 1.00 92.56 94 GLY A CA 1
ATOM 777 C C . GLY A 1 94 ? -13.229 -3.073 3.905 1.00 92.56 94 GLY A C 1
ATOM 778 O O . GLY A 1 94 ? -14.389 -2.965 3.515 1.00 92.56 94 GLY A O 1
ATOM 779 N N . ARG A 1 95 ? -12.264 -3.501 3.083 1.00 91.12 95 ARG A N 1
ATOM 780 C CA . ARG A 1 95 ? -12.498 -3.836 1.676 1.00 91.12 95 ARG A CA 1
ATOM 781 C C . ARG A 1 95 ? -13.046 -5.254 1.536 1.00 91.12 95 ARG A C 1
ATOM 783 O O . ARG A 1 95 ? -12.479 -6.205 2.069 1.00 91.12 95 ARG A O 1
ATOM 790 N N . GLN A 1 96 ? -14.080 -5.421 0.715 1.00 91.06 96 GLN A N 1
ATOM 791 C CA . GLN A 1 96 ? -14.561 -6.745 0.320 1.00 91.06 96 GLN A CA 1
ATOM 792 C C . GLN A 1 96 ? -13.613 -7.398 -0.689 1.00 91.06 96 GLN A C 1
ATOM 794 O O . GLN A 1 96 ? -13.349 -6.855 -1.764 1.00 91.06 96 GLN A O 1
ATOM 799 N N . MET A 1 97 ? -13.109 -8.583 -0.347 1.00 94.00 97 MET A N 1
ATOM 800 C CA . MET A 1 97 ? -12.206 -9.360 -1.195 1.00 94.00 97 MET A CA 1
ATOM 801 C C . MET A 1 97 ? -12.957 -10.450 -1.960 1.00 94.00 97 MET A C 1
ATOM 803 O O . MET A 1 97 ? -13.936 -11.020 -1.482 1.00 94.00 97 MET A O 1
ATOM 807 N N . LYS A 1 98 ? -12.465 -10.784 -3.157 1.00 91.38 98 LYS A N 1
ATOM 808 C CA . LYS A 1 98 ? -12.957 -11.949 -3.905 1.00 91.38 98 LYS A CA 1
ATOM 809 C C . LYS A 1 98 ? -12.456 -13.228 -3.238 1.00 91.38 98 LYS A C 1
ATOM 811 O O . LYS A 1 98 ? -11.296 -13.290 -2.839 1.00 91.38 98 LYS A O 1
ATOM 816 N N . ARG A 1 99 ? -13.262 -14.294 -3.246 1.00 88.25 99 ARG A N 1
ATOM 817 C CA . ARG A 1 99 ? -12.853 -15.615 -2.725 1.00 88.25 99 ARG A CA 1
ATOM 818 C C . ARG A 1 99 ? -11.577 -16.150 -3.388 1.00 88.25 99 ARG A C 1
ATOM 820 O O . ARG A 1 99 ? -10.730 -16.720 -2.717 1.00 88.25 99 ARG A O 1
ATOM 827 N N . THR A 1 100 ? -11.416 -15.923 -4.692 1.00 94.06 100 THR A N 1
ATOM 828 C CA . THR A 1 100 ? -10.227 -16.332 -5.465 1.00 94.06 100 THR A CA 1
ATOM 829 C C . THR A 1 100 ? -9.005 -15.442 -5.235 1.00 94.06 100 THR A C 1
ATOM 831 O O . THR A 1 100 ? -7.904 -15.789 -5.655 1.00 94.06 100 THR A O 1
ATOM 834 N N . ARG A 1 101 ? -9.177 -14.282 -4.592 1.00 90.56 101 ARG A N 1
ATOM 835 C CA . ARG A 1 101 ? -8.103 -13.330 -4.302 1.00 90.56 101 ARG A CA 1
ATOM 836 C C . ARG A 1 101 ? -8.345 -12.670 -2.938 1.00 90.56 101 ARG A C 1
ATOM 838 O O . ARG A 1 101 ? -8.725 -11.497 -2.896 1.00 90.56 101 ARG A O 1
ATOM 845 N N . PRO A 1 102 ? -8.129 -13.414 -1.837 1.00 91.56 102 PRO A N 1
ATOM 846 C CA . PRO A 1 102 ? -8.453 -12.964 -0.482 1.00 91.56 102 PRO A CA 1
ATOM 847 C C . PRO A 1 102 ? -7.514 -11.867 0.033 1.00 91.56 102 PRO A C 1
ATOM 849 O O . PRO A 1 102 ? -7.830 -11.191 1.003 1.00 91.56 102 PRO A O 1
ATOM 852 N N . VAL A 1 103 ? -6.360 -11.672 -0.613 1.00 93.25 103 VAL A N 1
ATOM 853 C CA . VAL A 1 103 ? -5.365 -10.668 -0.230 1.00 93.25 103 VAL A CA 1
ATOM 854 C C . VAL A 1 103 ? -4.965 -9.845 -1.451 1.00 93.25 103 VAL A C 1
ATOM 856 O O . VAL A 1 103 ? -4.668 -10.378 -2.526 1.00 93.25 103 VAL A O 1
ATOM 859 N N . THR A 1 104 ? -4.939 -8.523 -1.290 1.00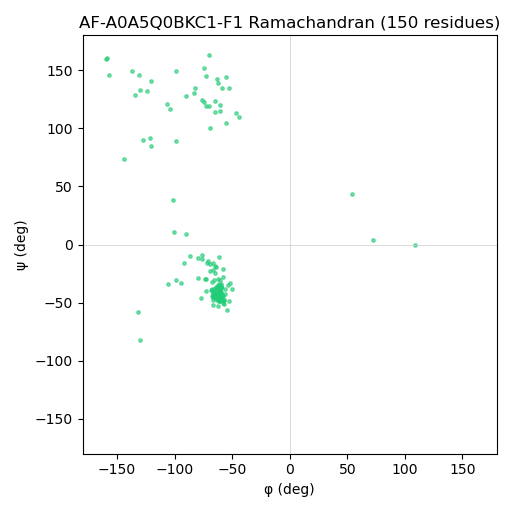 91.88 104 THR A N 1
ATOM 860 C CA . THR A 1 104 ? -4.502 -7.583 -2.328 1.00 91.88 104 THR A CA 1
ATOM 861 C C . THR A 1 104 ? -3.606 -6.503 -1.732 1.00 91.88 104 THR A C 1
ATOM 863 O O . THR A 1 104 ? -3.776 -6.115 -0.581 1.00 91.88 104 THR A O 1
ATOM 866 N N . ALA A 1 105 ? -2.665 -5.987 -2.527 1.00 91.06 105 ALA A N 1
ATOM 867 C CA . ALA A 1 105 ? -1.776 -4.912 -2.092 1.00 91.06 105 ALA A CA 1
ATOM 868 C C . ALA A 1 105 ? -2.534 -3.659 -1.600 1.00 91.06 105 ALA A C 1
ATOM 870 O O . ALA A 1 105 ? -2.171 -3.137 -0.549 1.00 91.06 105 ALA A O 1
ATOM 871 N N . PRO A 1 106 ? -3.614 -3.204 -2.279 1.00 91.69 106 PRO A N 1
ATOM 872 C CA . PRO A 1 106 ? -4.405 -2.070 -1.804 1.00 91.69 106 PRO A CA 1
ATOM 873 C C . PRO A 1 106 ? -5.055 -2.315 -0.441 1.00 91.69 106 PRO A C 1
ATOM 875 O O . PRO A 1 106 ? -5.086 -1.409 0.383 1.00 91.69 106 PRO A O 1
ATOM 878 N N . ALA A 1 107 ? -5.543 -3.535 -0.186 1.00 93.38 107 ALA A N 1
ATOM 879 C CA . ALA A 1 107 ? -6.120 -3.884 1.110 1.00 93.38 107 ALA A CA 1
ATOM 880 C C . ALA A 1 107 ? -5.070 -3.913 2.221 1.00 93.38 107 ALA A C 1
ATOM 882 O O . ALA A 1 107 ? -5.323 -3.416 3.311 1.00 93.38 107 ALA A O 1
ATOM 883 N N . LEU A 1 108 ? -3.871 -4.424 1.940 1.00 94.19 108 LEU A N 1
ATOM 884 C CA . LEU A 1 108 ? -2.790 -4.415 2.923 1.00 94.19 108 LEU A CA 1
ATOM 885 C C . LEU A 1 108 ? -2.305 -2.996 3.235 1.00 94.19 108 LEU A C 1
ATOM 887 O O . LEU A 1 108 ? -2.100 -2.683 4.401 1.00 94.19 108 LEU A O 1
ATOM 891 N N . LEU A 1 109 ? -2.157 -2.137 2.221 1.00 93.44 109 LEU A N 1
ATOM 892 C CA . LEU A 1 109 ? -1.750 -0.742 2.409 1.00 93.44 109 LEU A CA 1
ATOM 893 C C . LEU A 1 109 ? -2.764 0.034 3.260 1.00 93.44 109 LEU A C 1
ATOM 895 O O . LEU A 1 109 ? -2.399 0.680 4.236 1.00 93.44 109 LEU A O 1
ATOM 899 N N . ASP A 1 110 ? -4.044 -0.078 2.919 1.00 93.12 110 ASP A N 1
ATOM 900 C CA . ASP A 1 110 ? -5.128 0.588 3.637 1.00 93.12 110 ASP A CA 1
ATOM 901 C C . ASP A 1 110 ? -5.287 0.051 5.074 1.00 93.12 110 ASP A C 1
ATOM 903 O O . ASP A 1 110 ? -5.412 0.813 6.035 1.00 93.12 110 ASP A O 1
ATOM 907 N N . GLY A 1 111 ? -5.173 -1.270 5.246 1.00 94.38 111 GLY A N 1
ATOM 908 C CA . GLY A 1 111 ? -5.122 -1.906 6.559 1.00 94.38 111 GLY A CA 1
ATOM 909 C C . GLY A 1 111 ? -3.943 -1.436 7.413 1.00 94.38 111 GLY A C 1
ATOM 910 O O . GLY A 1 111 ? -4.100 -1.265 8.620 1.00 94.38 111 GLY A O 1
ATOM 911 N N . LEU A 1 112 ? -2.773 -1.190 6.810 1.00 93.06 112 LEU A N 1
ATOM 912 C CA . LEU A 1 112 ? -1.597 -0.678 7.520 1.00 93.06 112 LEU A CA 1
ATOM 913 C C . LEU A 1 112 ? -1.827 0.741 8.043 1.00 93.06 112 LEU A C 1
ATOM 915 O O . LEU A 1 112 ? -1.506 1.001 9.201 1.00 93.06 112 LEU A O 1
ATOM 919 N N . PHE A 1 113 ? -2.416 1.634 7.242 1.00 91.06 113 PHE A N 1
ATOM 920 C CA . PHE A 1 113 ? -2.744 2.987 7.704 1.00 91.06 113 PHE A CA 1
ATOM 921 C C . PHE A 1 113 ? -3.724 2.963 8.871 1.00 91.06 113 PHE A C 1
ATOM 923 O O . PHE A 1 113 ? -3.446 3.550 9.916 1.00 91.06 113 PHE A O 1
ATOM 930 N N . LYS A 1 114 ? -4.810 2.197 8.742 1.00 93.88 114 LYS A N 1
ATOM 931 C CA . LYS A 1 114 ? -5.793 2.043 9.821 1.00 93.88 114 LYS A CA 1
ATOM 932 C C . LYS A 1 114 ? -5.189 1.402 11.069 1.00 93.88 114 LYS A C 1
ATOM 934 O O . LYS A 1 114 ? -5.515 1.815 12.176 1.00 93.88 114 LYS A O 1
ATOM 939 N N . ARG A 1 115 ? -4.262 0.448 10.917 1.00 93.62 115 ARG A N 1
ATOM 940 C CA . ARG A 1 115 ? -3.508 -0.127 12.041 1.00 93.62 115 ARG A CA 1
ATOM 941 C C . ARG A 1 115 ? -2.688 0.934 12.777 1.00 93.62 115 ARG A C 1
ATOM 943 O O . ARG A 1 115 ? -2.639 0.877 13.998 1.00 93.62 115 ARG A O 1
ATOM 950 N N . PHE A 1 116 ? -2.025 1.858 12.078 1.00 89.88 116 PHE A N 1
ATOM 951 C CA . PHE A 1 116 ? -1.254 2.916 12.743 1.00 89.88 116 PHE A CA 1
ATOM 952 C C . PHE A 1 116 ? -2.153 3.859 13.542 1.00 89.88 116 PHE A C 1
ATOM 954 O O . PHE A 1 116 ? -1.835 4.157 14.690 1.00 89.88 116 PHE A O 1
ATOM 961 N N . SER A 1 117 ? -3.298 4.256 12.983 1.00 91.50 117 SER A N 1
ATOM 962 C CA . SER A 1 117 ? -4.294 5.045 13.718 1.00 91.50 117 SER A CA 1
ATOM 963 C C . SER A 1 117 ? -4.826 4.285 14.934 1.00 91.50 117 SER A C 1
ATOM 965 O O . SER A 1 117 ? -4.842 4.823 16.036 1.00 91.50 117 SER A O 1
ATOM 967 N N . LEU A 1 118 ? -5.184 3.009 14.756 1.00 93.00 118 LEU A N 1
ATOM 968 C CA . LEU A 1 118 ? -5.652 2.147 15.840 1.00 93.00 118 LEU A CA 1
ATOM 969 C C . LEU A 1 118 ? -4.595 1.986 16.937 1.00 93.00 118 LEU A C 1
ATOM 971 O O . LEU A 1 118 ? -4.932 2.006 18.111 1.00 93.00 118 LEU A O 1
ATOM 975 N N . TRP A 1 119 ? -3.322 1.844 16.569 1.00 92.69 119 TRP A N 1
ATOM 976 C CA . TRP A 1 119 ? -2.234 1.756 17.536 1.00 92.69 119 TRP A CA 1
ATOM 977 C C . TRP A 1 119 ? -2.169 3.002 18.419 1.00 92.69 119 TRP A C 1
ATOM 979 O O . TRP A 1 119 ? -2.047 2.856 19.627 1.00 92.69 119 TRP A O 1
ATOM 989 N N . GLY A 1 120 ? -2.292 4.205 17.849 1.00 93.19 120 GLY A N 1
ATOM 990 C CA . GLY A 1 120 ? -2.358 5.439 18.639 1.00 93.19 120 GLY A CA 1
ATOM 991 C C . GLY A 1 120 ? -3.512 5.409 19.643 1.00 93.19 120 GLY A C 1
ATOM 992 O O . GLY A 1 120 ? -3.285 5.553 20.838 1.00 93.19 120 GLY A O 1
ATOM 993 N N . VAL A 1 121 ? -4.717 5.087 19.163 1.00 94.75 121 VAL A N 1
ATOM 994 C CA . VAL A 1 121 ? -5.931 5.004 19.992 1.00 94.75 121 VAL A CA 1
ATOM 995 C C . VAL A 1 121 ? -5.772 4.012 21.149 1.00 94.75 121 VAL A C 1
ATOM 997 O O . VAL A 1 121 ? -6.066 4.350 22.288 1.00 94.75 121 VAL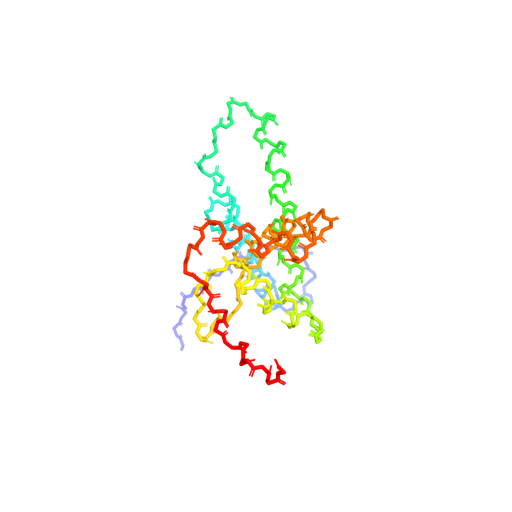 A O 1
ATOM 1000 N N . LEU A 1 122 ? -5.266 2.805 20.880 1.00 94.19 122 LEU A N 1
ATOM 1001 C CA . LEU A 1 122 ? -5.108 1.760 21.899 1.00 94.19 122 LEU A CA 1
ATOM 1002 C C . LEU A 1 122 ? -4.025 2.068 22.946 1.00 94.19 122 LEU A C 1
ATOM 1004 O O . LEU A 1 122 ? -3.990 1.402 23.974 1.00 94.19 122 LEU A O 1
ATOM 1008 N N . ASN A 1 123 ? -3.119 3.014 22.678 1.00 95.38 123 ASN A N 1
ATOM 1009 C CA . ASN A 1 123 ? -2.122 3.452 23.660 1.00 95.38 123 ASN A CA 1
ATOM 1010 C C . ASN A 1 123 ? -2.594 4.649 24.496 1.00 95.38 123 ASN A C 1
ATOM 1012 O O . ASN A 1 123 ? -1.975 4.948 25.513 1.00 95.38 123 ASN A O 1
ATOM 1016 N N . GLU A 1 124 ? -3.641 5.342 24.056 1.00 96.44 124 GLU A N 1
ATOM 1017 C CA . GLU A 1 124 ? -4.120 6.579 24.674 1.00 96.44 124 GLU A CA 1
ATOM 1018 C C . GLU A 1 124 ? -5.407 6.369 25.477 1.00 96.44 124 GLU A C 1
ATOM 1020 O O . GLU A 1 124 ? -5.576 6.996 26.516 1.00 96.44 124 GLU A O 1
ATOM 1025 N N . TYR A 1 125 ? -6.277 5.458 25.034 1.00 96.25 125 TYR A N 1
ATOM 1026 C CA . TYR A 1 125 ? -7.591 5.237 25.632 1.00 96.25 125 TYR A CA 1
ATOM 1027 C C . TYR A 1 125 ? -7.750 3.803 26.134 1.00 96.25 125 TYR A C 1
ATOM 1029 O O . TYR A 1 125 ? -7.344 2.837 25.478 1.00 96.25 125 TYR A O 1
ATOM 1037 N N . SER A 1 126 ? -8.402 3.669 27.284 1.00 94.81 126 SER A N 1
ATOM 1038 C CA . SER A 1 126 ? -8.865 2.386 27.813 1.00 94.81 126 SER A CA 1
ATOM 1039 C C . SER A 1 126 ? -10.025 1.815 26.987 1.00 94.81 126 SER A C 1
ATOM 1041 O O . SER A 1 126 ? -10.684 2.513 26.212 1.00 94.81 126 SER A O 1
ATOM 1043 N N . ILE A 1 127 ? -10.305 0.519 27.149 1.00 92.00 127 ILE A N 1
ATOM 1044 C CA . ILE A 1 127 ? -11.427 -0.128 26.451 1.00 92.00 127 ILE A CA 1
ATOM 1045 C C . ILE A 1 127 ? -12.757 0.479 26.912 1.00 92.00 127 ILE A C 1
ATOM 1047 O O . ILE A 1 127 ? -13.664 0.654 26.100 1.00 92.00 127 ILE A O 1
ATOM 1051 N N . GLU A 1 128 ? -12.854 0.822 28.192 1.00 92.88 128 GLU A N 1
ATOM 1052 C CA . GLU A 1 128 ? -14.031 1.403 28.830 1.00 92.88 128 GLU A CA 1
ATOM 1053 C C . GLU A 1 128 ? -14.354 2.783 28.243 1.00 92.88 128 GLU A C 1
ATOM 1055 O O . GLU A 1 128 ? -15.506 3.060 27.908 1.00 92.88 128 GLU A O 1
ATOM 1060 N N . GLU A 1 129 ? -13.340 3.627 28.033 1.00 93.88 129 GLU A N 1
ATOM 1061 C CA . GLU A 1 129 ? -13.509 4.926 27.367 1.00 93.88 129 GLU A CA 1
ATOM 1062 C C . GLU A 1 129 ? -13.963 4.760 25.915 1.00 93.88 129 GLU A C 1
ATOM 1064 O O . GLU A 1 129 ? -14.902 5.426 25.474 1.00 93.88 129 GLU A O 1
ATOM 1069 N N . LEU A 1 130 ? -13.359 3.823 25.178 1.00 92.69 130 LEU A N 1
ATOM 1070 C CA . LEU A 1 130 ? -13.760 3.539 23.799 1.00 92.69 130 LEU A CA 1
ATOM 1071 C C . LEU A 1 130 ? -15.204 3.020 23.712 1.00 92.69 130 LEU A C 1
ATOM 1073 O O . LEU A 1 130 ? -15.921 3.364 22.769 1.00 92.69 130 LEU A O 1
ATOM 1077 N N . GLN A 1 131 ? -15.647 2.224 24.688 1.00 90.12 131 GLN A N 1
ATOM 1078 C CA . GLN A 1 131 ? -17.040 1.784 24.800 1.00 90.12 131 GLN A CA 1
ATOM 1079 C C . GLN A 1 131 ? -17.976 2.951 25.115 1.00 90.12 131 GLN A C 1
ATOM 1081 O O . GLN A 1 131 ? -19.004 3.081 24.458 1.00 90.12 131 GLN A O 1
ATOM 1086 N N . ALA A 1 132 ? -17.602 3.839 26.039 1.00 90.62 132 ALA A N 1
ATOM 1087 C CA . ALA A 1 132 ? -18.392 5.026 26.355 1.00 90.62 132 ALA A CA 1
ATOM 1088 C C . ALA A 1 132 ? -18.551 5.954 25.136 1.00 90.62 132 ALA A C 1
ATOM 1090 O O . ALA A 1 132 ? -19.649 6.452 24.876 1.00 90.62 132 ALA A O 1
ATOM 1091 N N . PHE A 1 133 ? -17.492 6.143 24.339 1.00 92.00 133 PHE A N 1
ATOM 1092 C CA . PHE A 1 133 ? -17.573 6.893 23.080 1.00 92.00 133 PHE A CA 1
ATOM 1093 C C . PHE A 1 133 ? -18.503 6.221 22.067 1.00 92.00 133 PHE A C 1
ATOM 1095 O O . PHE A 1 133 ? -19.267 6.907 21.386 1.00 92.00 133 PHE A O 1
ATOM 1102 N N . ALA A 1 134 ? -18.460 4.891 21.972 1.00 88.94 134 ALA A N 1
ATOM 1103 C CA . ALA A 1 134 ? -19.346 4.138 21.093 1.00 88.94 134 ALA A CA 1
ATOM 1104 C C . ALA A 1 134 ? -20.811 4.229 21.543 1.00 88.94 134 ALA A C 1
ATOM 1106 O O . ALA A 1 134 ? -21.666 4.490 20.704 1.00 88.94 134 ALA A O 1
ATOM 1107 N N . ASP A 1 135 ? -21.102 4.082 22.835 1.00 87.94 135 ASP A N 1
ATOM 1108 C CA . ASP A 1 135 ? -22.460 4.186 23.386 1.00 87.94 135 ASP A CA 1
ATOM 1109 C C . ASP A 1 135 ? -23.033 5.602 23.213 1.00 87.94 135 ASP A C 1
ATOM 1111 O O . ASP A 1 135 ? -24.211 5.769 22.890 1.00 87.94 135 ASP A O 1
ATOM 1115 N N . PHE A 1 136 ? -22.192 6.632 23.359 1.00 89.31 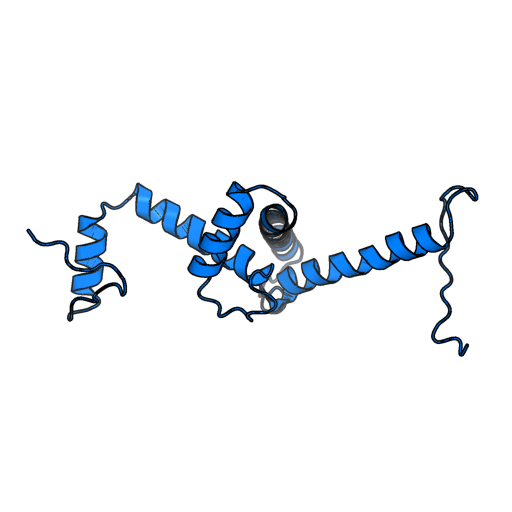136 PHE A N 1
ATOM 1116 C CA . PHE A 1 136 ? -22.577 8.013 23.068 1.00 89.31 136 PHE A CA 1
ATOM 1117 C C . PHE A 1 136 ? -22.883 8.227 21.577 1.00 89.31 136 PHE A C 1
ATOM 1119 O O . PHE A 1 136 ? -23.894 8.840 21.231 1.00 89.31 136 PHE A O 1
ATOM 1126 N N . ALA A 1 137 ? -22.028 7.719 20.683 1.00 88.44 137 ALA A N 1
ATOM 1127 C CA . ALA A 1 137 ? -22.197 7.867 19.236 1.00 88.44 137 ALA A CA 1
ATOM 1128 C C . ALA A 1 137 ? -23.333 6.994 18.666 1.00 88.44 137 ALA A C 1
ATOM 1130 O O . ALA A 1 137 ? -23.959 7.362 17.668 1.00 88.44 137 ALA A O 1
ATOM 1131 N N . PHE A 1 138 ? -23.609 5.849 19.294 1.00 82.31 138 PHE A N 1
ATOM 1132 C CA . PHE A 1 138 ? -24.597 4.861 18.874 1.00 82.31 138 PHE A CA 1
ATOM 1133 C C . PHE A 1 138 ? -25.547 4.530 20.039 1.00 82.31 138 PHE A C 1
ATOM 1135 O O . PHE A 1 138 ? -25.328 3.564 20.767 1.00 82.31 138 PHE A O 1
ATOM 1142 N N . PRO A 1 139 ? -26.672 5.261 20.177 1.00 68.19 139 PRO A N 1
ATOM 1143 C CA . PRO A 1 139 ? -27.596 5.131 21.314 1.00 68.19 139 PRO A CA 1
ATOM 1144 C C . PRO A 1 139 ? -28.262 3.754 21.478 1.00 68.19 139 PRO A C 1
ATOM 1146 O O . PRO A 1 139 ? -28.922 3.495 22.482 1.00 68.19 139 PRO A O 1
ATOM 1149 N N . ARG A 1 140 ? -28.144 2.864 20.483 1.00 64.81 140 ARG A N 1
ATOM 1150 C CA . ARG A 1 140 ? -28.485 1.444 20.619 1.00 64.81 140 ARG A CA 1
ATOM 1151 C C . ARG A 1 140 ? -27.172 0.686 20.674 1.00 64.81 140 ARG A C 1
ATOM 1153 O O . ARG A 1 140 ? -26.424 0.761 19.701 1.00 64.81 140 ARG A O 1
ATOM 1160 N N . ARG A 1 141 ? -26.931 -0.049 21.768 1.00 58.72 141 ARG A N 1
ATOM 1161 C CA . ARG A 1 141 ? -25.766 -0.933 21.913 1.00 58.72 141 ARG A CA 1
ATOM 1162 C C . ARG A 1 141 ? -25.576 -1.717 20.620 1.00 58.72 141 ARG A C 1
ATOM 1164 O O . ARG A 1 141 ? -26.396 -2.567 20.274 1.00 58.72 141 ARG A O 1
ATOM 1171 N N . PHE A 1 142 ? -24.516 -1.395 19.890 1.00 54.56 142 PHE A N 1
ATOM 1172 C CA . PHE A 1 142 ? -24.087 -2.210 18.770 1.00 54.56 142 PHE A CA 1
ATOM 1173 C C . PHE A 1 142 ? -23.554 -3.509 19.371 1.00 54.56 142 PHE A C 1
ATOM 1175 O O . PHE A 1 142 ? -22.437 -3.558 19.885 1.00 54.56 142 PHE A O 1
ATOM 1182 N N . GLU A 1 143 ? -24.365 -4.565 19.348 1.00 55.84 143 GLU A N 1
ATOM 1183 C CA . GLU A 1 143 ? -23.855 -5.907 19.596 1.00 55.84 143 GLU A CA 1
ATOM 1184 C C . GLU A 1 143 ? -22.814 -6.202 18.518 1.00 55.84 143 GLU A C 1
ATOM 1186 O O . GLU A 1 143 ? -23.123 -6.244 17.326 1.00 55.84 143 GLU A O 1
ATOM 1191 N N . ILE A 1 144 ? -21.553 -6.357 18.925 1.00 54.75 144 ILE A N 1
ATOM 1192 C CA . ILE A 1 144 ? -20.495 -6.789 18.015 1.00 54.75 144 ILE A CA 1
ATOM 1193 C C . ILE A 1 144 ? -20.856 -8.217 17.583 1.00 54.75 144 ILE A C 1
ATOM 1195 O O . ILE A 1 144 ? -20.829 -9.120 18.427 1.00 54.75 144 ILE A O 1
ATOM 1199 N N . PRO A 1 145 ? -21.172 -8.467 16.298 1.00 45.50 145 PRO A N 1
ATOM 1200 C CA . PRO A 1 145 ? -21.587 -9.792 15.863 1.00 45.50 145 PRO A CA 1
ATOM 1201 C C . PRO A 1 145 ? -20.464 -10.799 16.137 1.00 45.50 145 PRO A C 1
ATOM 1203 O O . PRO A 1 145 ? -19.347 -10.642 15.637 1.00 45.50 145 PRO A O 1
ATOM 1206 N N . GLY A 1 146 ? -20.754 -11.822 16.947 1.00 51.59 146 GLY A N 1
ATOM 1207 C CA . GLY A 1 146 ? -19.825 -12.912 17.267 1.00 51.59 146 GLY A CA 1
ATOM 1208 C C . GLY A 1 146 ? -19.249 -12.922 18.686 1.00 51.59 146 GLY A C 1
ATOM 1209 O O . GLY A 1 146 ? -18.508 -13.850 19.005 1.00 51.59 146 GLY A O 1
ATOM 1210 N N . LYS A 1 147 ? -19.593 -11.963 19.557 1.00 44.66 147 LYS A N 1
ATOM 1211 C CA . LYS A 1 147 ? -19.375 -12.111 21.005 1.00 44.66 147 LYS A CA 1
ATOM 1212 C C . LYS A 1 147 ? -20.696 -12.557 21.630 1.00 44.66 147 LYS A C 1
ATOM 1214 O O . LYS A 1 147 ? -21.527 -11.728 21.978 1.00 44.66 147 LYS A O 1
ATOM 1219 N N . ALA A 1 148 ? -20.918 -13.873 21.689 1.00 38.47 148 ALA A N 1
ATOM 1220 C CA . ALA A 1 148 ? -21.986 -14.417 22.517 1.00 38.47 148 ALA A CA 1
ATOM 1221 C C . ALA A 1 148 ? -21.819 -13.854 23.934 1.00 38.47 148 ALA A C 1
ATOM 1223 O O . ALA A 1 148 ? -20.693 -13.792 24.439 1.00 38.47 148 ALA A O 1
ATOM 1224 N N . MET A 1 149 ? -22.925 -13.410 24.527 1.00 42.25 149 MET A N 1
ATOM 1225 C CA . MET A 1 149 ? -22.993 -13.102 25.947 1.00 42.25 149 MET A CA 1
ATOM 1226 C C . MET A 1 149 ? -22.547 -14.373 26.679 1.00 42.25 149 MET A C 1
ATOM 1228 O O . MET A 1 149 ? -23.250 -15.378 26.661 1.00 42.25 149 MET A O 1
ATOM 1232 N N . GLY A 1 150 ? -21.321 -14.375 27.198 1.00 40.19 150 GLY A N 1
ATOM 1233 C CA . GLY A 1 150 ? -20.929 -15.367 28.183 1.00 40.19 150 GLY A CA 1
ATOM 1234 C C . GLY A 1 150 ? -21.695 -15.024 29.446 1.00 40.19 15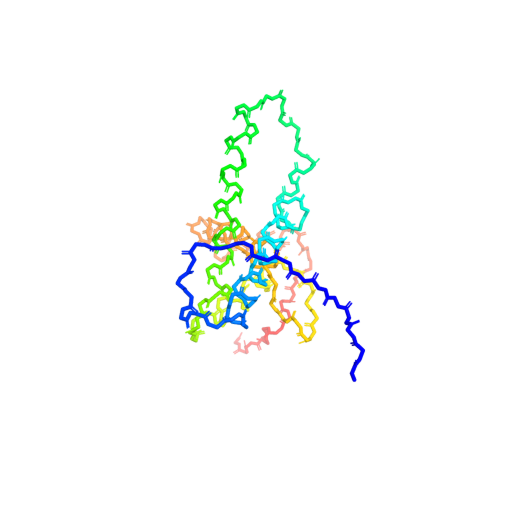0 GLY A C 1
ATOM 1235 O O . GLY A 1 150 ? -21.550 -13.906 29.937 1.00 40.19 150 GLY A O 1
ATOM 1236 N N . ASP A 1 151 ? -22.531 -15.954 29.892 1.00 39.69 151 ASP A N 1
ATOM 1237 C CA . ASP A 1 151 ? -23.232 -15.910 31.169 1.00 39.69 151 ASP A CA 1
ATOM 1238 C C . ASP A 1 151 ? -22.272 -15.521 32.301 1.00 39.69 151 ASP A C 1
ATOM 1240 O O . ASP A 1 151 ? -21.377 -16.302 32.630 1.00 39.69 151 ASP A O 1
ATOM 1244 N N . VAL A 1 152 ? -22.483 -14.334 32.881 1.00 35.38 152 VAL A N 1
ATOM 1245 C CA . VAL A 1 152 ? -22.409 -14.042 34.325 1.00 35.38 152 VAL A CA 1
ATOM 1246 C C . VAL A 1 152 ? -23.417 -12.940 34.632 1.00 35.38 152 VAL A C 1
ATOM 1248 O O . VAL A 1 152 ? -23.368 -11.898 33.939 1.00 35.38 152 VAL A O 1
#

Solvent-accessible surface area (backbone atoms only — not comparable to full-atom values): 9299 Å² total; per-residue (Å²): 138,82,86,87,80,87,84,88,79,90,72,93,67,64,87,87,58,56,68,71,56,55,53,51,55,58,56,53,59,59,58,55,54,60,53,51,42,31,45,41,59,62,60,67,30,52,83,76,59,86,61,92,42,71,69,59,40,50,56,51,49,55,54,52,49,52,52,55,52,59,26,44,51,63,70,68,54,87,50,74,70,35,54,56,48,50,52,53,21,29,59,60,38,70,62,89,61,50,90,94,47,73,72,51,62,46,34,34,37,47,6,49,55,50,47,54,55,47,51,54,49,66,75,75,47,56,72,67,56,55,47,51,53,45,46,70,76,33,86,62,82,77,76,62,89,88,68,73,83,73,91,126

Radius of gyration: 22.58 Å; Cα contacts (8 Å, |Δi|>4): 84; chains: 1; bounding box: 55×47×69 Å

Foldseek 3Di:
DDDPDDDDDDDPDDPPDDPVVSVVVVVCVCVVVLLVCCCCPLPVVLVPDPDPDPVVSVVVSVVSSVLLVVLCVLVPDDDPVSVVLQVQQLVLLVDDDDPVDSGGSSSSSSSVVSVVVVVVVPVPDDPVVVLVVVCVVPVDPPPPPPPDPDDD

Mean predicted aligned error: 8.1 Å

pLDDT: mean 87.53, std 13.13, range [35.38, 98.12]

Sequence (152 aa):
MRRLAEWYLPTDVELSVPAARIALWYNYRRQIESFFKLLKAAGHQLECWEQETGPALFRRVLIATQACVLAWRPMRETGEQTVRTREVLVRLSGRQMKRTRPVTAPALLDGLFKRFSLWGVLNEYSIEELQAFADFAFPRRFEIPGKAMGDV

Nearest PDB structures (foldseek):
  4mdd-assembly1_B  TM=4.052E-01  e=4.978E+00  Homo sapiens
  2mh0-assembly1_B  TM=2.391E-01  e=7.904E+00  Homo sapiens
  6kgx-assembly1_M4  TM=2.465E-01  e=6.646E+00  Porphyridium purpureum